Protein AF-A0A9P5J5W4-F1 (afdb_monomer_lite)

Secondary structure (DSSP, 8-state):
------S-HHHHSPPP--SS---SSEEEE-TTS-EEEEE---SS--TTTT-EEEP--SSS-TT-HHHHHHHHHHHHHHTSEEEEE-TT--TTTTTS----TT-GGGGG--

Structure (mmCIF, N/CA/C/O backbone):
data_AF-A0A9P5J5W4-F1
#
_entry.id   AF-A0A9P5J5W4-F1
#
loop_
_atom_site.group_PDB
_atom_site.id
_atom_site.type_symbol
_atom_site.label_atom_id
_atom_site.label_alt_id
_atom_site.label_comp_id
_atom_site.label_asym_id
_atom_site.label_entity_id
_atom_site.label_seq_id
_atom_site.pdbx_PDB_ins_code
_atom_site.Cartn_x
_atom_site.Cartn_y
_atom_site.Cartn_z
_atom_site.occupancy
_atom_site.B_iso_or_equiv
_atom_site.auth_seq_id
_atom_site.auth_comp_id
_atom_site.auth_asym_id
_atom_site.auth_atom_id
_atom_site.pdbx_PDB_model_num
ATOM 1 N N . MET A 1 1 ? -30.353 -2.273 8.314 1.00 37.44 1 MET A N 1
ATOM 2 C CA . MET A 1 1 ? -30.384 -1.028 7.521 1.00 37.44 1 MET A CA 1
ATOM 3 C C . MET A 1 1 ? -29.168 -1.051 6.616 1.00 37.44 1 MET A C 1
ATOM 5 O O . MET A 1 1 ? -28.060 -0.943 7.119 1.00 37.44 1 MET A O 1
ATOM 9 N N . SER A 1 2 ? -29.366 -1.335 5.330 1.00 45.28 2 SER A N 1
ATOM 10 C CA . SER A 1 2 ? -28.295 -1.297 4.332 1.00 45.28 2 SER A CA 1
ATOM 11 C C . SER A 1 2 ? -28.096 0.162 3.940 1.00 45.28 2 SER A C 1
ATOM 13 O O . SER A 1 2 ? -29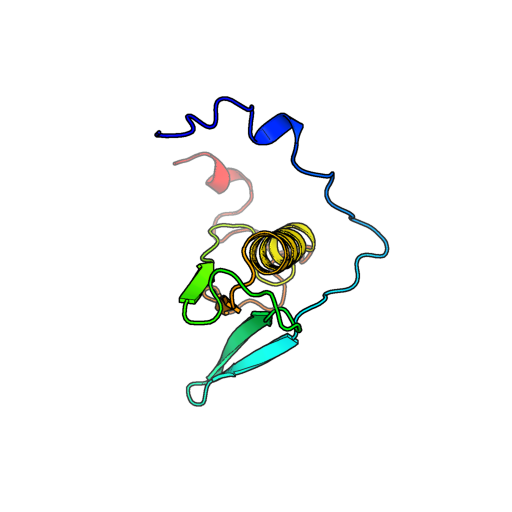.016 0.764 3.393 1.00 45.28 2 SER A O 1
ATOM 15 N N . THR A 1 3 ? -26.961 0.760 4.289 1.00 49.66 3 THR A N 1
ATOM 16 C CA . THR A 1 3 ? -26.595 2.093 3.799 1.00 49.66 3 THR A CA 1
ATOM 17 C C . THR A 1 3 ? -26.108 1.944 2.370 1.00 49.66 3 THR A C 1
ATOM 19 O O . THR A 1 3 ? -24.955 1.581 2.135 1.00 49.66 3 THR A O 1
ATOM 22 N N . ASP A 1 4 ? -27.023 2.169 1.437 1.00 52.34 4 ASP A N 1
ATOM 23 C CA . ASP A 1 4 ? -26.734 2.322 0.019 1.00 52.34 4 ASP A CA 1
ATOM 24 C C . ASP A 1 4 ? -25.797 3.530 -0.148 1.00 52.34 4 ASP A C 1
ATOM 26 O O . ASP A 1 4 ? -26.162 4.661 0.179 1.00 52.34 4 ASP A O 1
ATOM 30 N N . ARG A 1 5 ? -24.533 3.294 -0.520 1.00 56.69 5 ARG A N 1
ATOM 31 C CA . ARG A 1 5 ? -23.558 4.371 -0.743 1.00 56.69 5 ARG A CA 1
ATOM 32 C C . ARG A 1 5 ? -23.735 4.865 -2.176 1.00 56.69 5 ARG A C 1
ATOM 34 O O . ARG A 1 5 ? -23.087 4.355 -3.079 1.00 56.69 5 ARG A O 1
ATOM 41 N N . THR A 1 6 ? -24.614 5.845 -2.365 1.00 57.78 6 THR A N 1
ATOM 42 C CA . THR A 1 6 ? -24.925 6.476 -3.661 1.00 57.78 6 THR A CA 1
ATOM 43 C C . THR A 1 6 ? -24.033 7.677 -3.997 1.00 57.78 6 THR A C 1
ATOM 45 O O . THR A 1 6 ? -24.390 8.478 -4.857 1.00 57.78 6 THR A O 1
ATOM 48 N N . GLU A 1 7 ? -22.907 7.868 -3.307 1.00 63.47 7 GLU A N 1
ATOM 49 C CA . GLU A 1 7 ? -21.994 8.971 -3.624 1.00 63.47 7 GLU A CA 1
ATOM 50 C C . GLU A 1 7 ? -21.067 8.600 -4.783 1.00 63.47 7 GLU A C 1
ATOM 52 O O . GLU A 1 7 ? -20.487 7.512 -4.807 1.00 63.47 7 GLU A O 1
ATOM 57 N N . ASP A 1 8 ? -20.920 9.520 -5.738 1.00 62.69 8 ASP A N 1
ATOM 58 C CA . ASP A 1 8 ? -20.004 9.370 -6.863 1.00 62.69 8 ASP A CA 1
ATOM 59 C C . ASP A 1 8 ? -18.562 9.323 -6.337 1.00 62.69 8 ASP A C 1
ATOM 61 O O . ASP A 1 8 ? -17.994 10.330 -5.899 1.00 62.69 8 ASP A O 1
ATOM 65 N N . CYS A 1 9 ? -17.971 8.128 -6.370 1.00 58.09 9 CYS A N 1
ATOM 66 C CA . CYS A 1 9 ? -16.628 7.854 -5.866 1.00 58.09 9 CYS A CA 1
ATOM 67 C C . CYS A 1 9 ? -15.561 8.744 -6.535 1.00 58.09 9 CYS A C 1
ATOM 69 O O . CYS A 1 9 ? -14.525 9.035 -5.931 1.00 58.09 9 CYS A O 1
ATOM 71 N N . CYS A 1 10 ? -15.826 9.238 -7.750 1.00 57.00 10 CYS A N 1
ATOM 72 C CA . CYS A 1 10 ? -14.924 10.127 -8.474 1.00 57.00 10 CYS A CA 1
ATOM 73 C C . CYS A 1 10 ? -14.917 11.563 -7.925 1.00 57.00 10 CYS A C 1
ATOM 75 O O . CYS A 1 10 ? -13.911 12.252 -8.067 1.00 57.00 10 CYS A O 1
ATOM 77 N N . THR A 1 11 ? -15.990 12.015 -7.268 1.00 62.00 11 THR A N 1
ATOM 78 C CA . THR A 1 11 ? -16.106 13.403 -6.770 1.00 62.00 11 THR A CA 1
ATOM 79 C C . THR A 1 11 ? -15.488 13.625 -5.389 1.00 62.00 11 THR A C 1
ATOM 81 O O . THR A 1 11 ? -15.099 14.744 -5.064 1.00 62.00 11 THR A O 1
ATOM 84 N N . SER A 1 12 ? -15.366 12.569 -4.581 1.00 66.50 12 SER A N 1
ATOM 85 C CA . SER A 1 12 ? -14.850 12.636 -3.206 1.00 66.50 12 SER A CA 1
ATOM 86 C C . SER A 1 12 ? -13.378 12.240 -3.076 1.00 66.50 12 SER A C 1
ATOM 88 O O . SER A 1 12 ? -12.779 12.429 -2.015 1.00 66.50 12 SER A O 1
ATOM 90 N N . THR A 1 13 ? -12.769 11.704 -4.138 1.00 68.25 13 THR A N 1
ATOM 91 C CA . THR A 1 13 ? -11.367 11.281 -4.101 1.00 68.25 13 THR A CA 1
ATOM 92 C C . THR A 1 13 ? -10.451 12.510 -4.160 1.00 68.25 13 THR A C 1
ATOM 94 O O . THR A 1 13 ? -10.501 13.252 -5.142 1.00 68.25 13 THR A O 1
ATOM 97 N N . PRO A 1 14 ? -9.584 12.743 -3.153 1.00 74.31 14 PRO A N 1
ATOM 98 C CA . PRO A 1 14 ? -8.696 13.897 -3.172 1.00 74.31 14 PRO A CA 1
ATOM 99 C C . PRO A 1 14 ? -7.747 13.842 -4.379 1.00 74.31 14 PRO A C 1
ATOM 101 O O . PRO A 1 14 ? -7.372 12.743 -4.810 1.00 74.31 14 PRO A O 1
ATOM 104 N N . PRO A 1 15 ? -7.307 14.996 -4.909 1.00 80.94 15 PRO A N 1
ATOM 105 C CA . PRO A 1 15 ? -6.381 15.027 -6.034 1.00 80.94 15 PRO A CA 1
ATOM 106 C C . PRO A 1 15 ? -5.091 14.268 -5.707 1.00 80.94 15 PRO A C 1
ATOM 108 O O . PRO A 1 15 ? -4.698 14.137 -4.543 1.00 80.94 15 PRO A O 1
ATOM 111 N N . ILE A 1 16 ? -4.445 13.732 -6.739 1.00 81.62 16 ILE A N 1
ATOM 112 C CA . ILE A 1 16 ? -3.127 13.111 -6.604 1.00 81.62 16 ILE A CA 1
ATOM 113 C C . ILE A 1 16 ? -2.093 14.217 -6.411 1.00 81.62 16 ILE A C 1
ATOM 115 O O . ILE A 1 16 ? -2.024 15.158 -7.200 1.00 81.62 16 ILE A O 1
ATOM 119 N N . VAL A 1 17 ? -1.285 14.096 -5.363 1.00 83.94 17 VAL A N 1
ATOM 120 C CA . VAL A 1 17 ? -0.162 14.995 -5.100 1.00 83.94 17 VAL A CA 1
ATOM 121 C C . VAL A 1 17 ? 1.023 14.526 -5.937 1.00 83.94 17 VAL A C 1
ATOM 123 O O . VAL A 1 17 ? 1.543 13.436 -5.716 1.00 83.94 17 VAL A O 1
ATOM 126 N N . ILE A 1 18 ? 1.414 15.313 -6.937 1.00 77.12 18 ILE A N 1
ATOM 127 C CA . ILE A 1 18 ? 2.509 14.952 -7.852 1.00 77.12 18 ILE A CA 1
ATOM 128 C C . ILE A 1 18 ? 3.860 15.399 -7.279 1.00 77.12 18 ILE A C 1
ATOM 130 O O . ILE A 1 18 ? 4.827 14.646 -7.317 1.00 77.12 18 ILE A O 1
ATOM 134 N N . GLU A 1 19 ? 3.915 16.601 -6.704 1.00 79.00 19 GLU A N 1
ATOM 135 C CA . GLU A 1 19 ? 5.126 17.180 -6.119 1.00 79.00 19 GLU A CA 1
ATOM 136 C C . GLU A 1 19 ? 5.037 17.191 -4.591 1.00 79.00 19 GLU A C 1
ATOM 138 O O . GLU A 1 19 ? 4.006 17.549 -4.024 1.00 79.00 19 GLU A O 1
ATOM 143 N N . GLY A 1 20 ? 6.122 16.799 -3.917 1.00 80.56 20 GLY A N 1
ATOM 144 C CA . GLY A 1 20 ? 6.189 16.796 -2.451 1.00 80.56 20 GLY A CA 1
ATOM 145 C C . GLY A 1 20 ? 5.395 15.675 -1.770 1.00 80.56 20 GLY A C 1
ATOM 146 O O . GLY A 1 20 ? 5.165 15.744 -0.566 1.00 80.56 20 GLY A O 1
ATOM 147 N N . TYR A 1 21 ? 4.969 14.645 -2.510 1.00 83.62 21 TYR A N 1
ATOM 148 C CA . TYR A 1 21 ? 4.390 13.448 -1.901 1.00 83.62 21 TYR A CA 1
ATOM 149 C C . TYR A 1 21 ? 5.473 12.622 -1.196 1.00 83.62 21 TYR A C 1
ATOM 151 O O . TYR A 1 21 ? 6.428 12.160 -1.822 1.00 83.62 21 TYR A O 1
ATOM 159 N N . GLU A 1 22 ? 5.275 12.385 0.099 1.00 86.00 22 GLU A N 1
ATOM 160 C CA . GLU A 1 22 ? 6.065 11.446 0.887 1.00 86.00 22 GLU A CA 1
ATOM 161 C C . GLU A 1 22 ? 5.249 10.184 1.169 1.00 86.00 22 GLU A C 1
ATOM 163 O O . GLU A 1 22 ? 4.132 10.237 1.690 1.00 86.00 22 GLU A O 1
ATOM 168 N N . ARG A 1 23 ? 5.824 9.028 0.826 1.00 87.88 23 ARG A N 1
ATOM 169 C CA . ARG A 1 23 ? 5.217 7.719 1.095 1.00 87.88 23 ARG A CA 1
ATOM 170 C C . ARG A 1 23 ? 5.057 7.488 2.601 1.00 87.88 23 ARG A C 1
ATOM 172 O O . ARG A 1 23 ? 5.994 7.733 3.357 1.00 87.88 23 ARG A O 1
ATOM 179 N N . GLN A 1 24 ? 3.914 6.943 3.019 1.00 90.06 24 GLN A N 1
ATOM 180 C CA . GLN A 1 24 ? 3.651 6.646 4.437 1.00 90.06 24 GLN A CA 1
ATOM 181 C C . GLN A 1 24 ? 4.023 5.206 4.822 1.00 90.06 24 GLN A C 1
ATOM 183 O O . GLN A 1 24 ? 4.430 4.935 5.950 1.00 90.06 24 GLN A O 1
ATOM 188 N N . GLY A 1 25 ? 3.900 4.272 3.881 1.00 88.94 25 GLY A N 1
ATOM 189 C CA . GLY A 1 25 ? 4.368 2.895 4.006 1.00 88.94 25 GLY A CA 1
ATOM 190 C C . GLY A 1 25 ? 5.850 2.686 3.684 1.00 88.94 25 GLY A C 1
ATOM 191 O O . GLY A 1 25 ? 6.619 3.602 3.388 1.00 88.94 25 GLY A O 1
ATOM 192 N N . THR A 1 26 ? 6.249 1.417 3.705 1.00 91.19 26 THR A N 1
ATOM 193 C CA . THR A 1 26 ? 7.632 0.961 3.530 1.00 91.19 26 THR A CA 1
ATOM 194 C C . THR A 1 26 ? 7.735 -0.062 2.408 1.00 91.19 26 THR A C 1
ATOM 196 O O . THR A 1 26 ? 6.836 -0.875 2.216 1.00 91.19 26 THR A O 1
ATOM 199 N N . VAL A 1 27 ? 8.842 -0.041 1.665 1.00 89.62 27 VAL A N 1
ATOM 200 C CA . VAL A 1 27 ? 9.162 -1.104 0.703 1.00 89.62 27 VAL A CA 1
ATOM 201 C C . VAL A 1 27 ? 9.925 -2.200 1.435 1.00 89.62 27 VAL A C 1
ATOM 203 O O . VAL A 1 27 ? 10.873 -1.919 2.168 1.00 89.62 27 VAL A O 1
ATOM 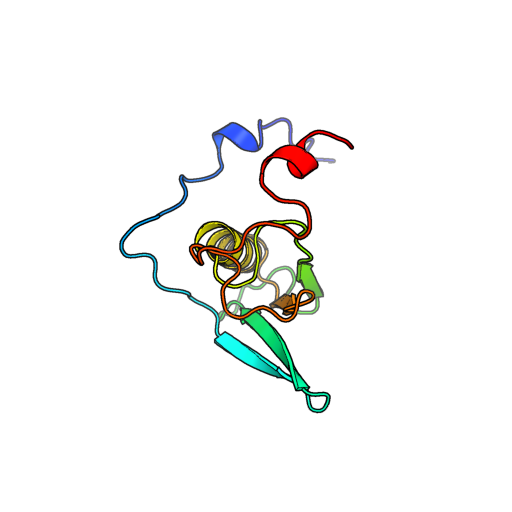206 N N . LYS A 1 28 ? 9.495 -3.442 1.245 1.00 90.94 28 LYS A N 1
ATOM 207 C CA . LYS A 1 28 ? 10.052 -4.650 1.848 1.00 90.94 28 LYS A CA 1
ATOM 208 C C . LYS A 1 28 ? 10.314 -5.690 0.770 1.00 90.94 28 LYS A C 1
ATOM 210 O O . LYS A 1 28 ? 9.841 -5.573 -0.356 1.00 90.94 28 LYS A O 1
ATOM 215 N N . GLU A 1 29 ? 11.050 -6.726 1.138 1.00 89.75 29 GLU A N 1
ATOM 216 C CA . GLU A 1 29 ? 11.365 -7.852 0.268 1.00 89.75 29 GLU A CA 1
ATOM 217 C C . GLU A 1 29 ? 11.013 -9.158 0.982 1.00 89.75 29 GLU A C 1
ATOM 219 O O . GLU A 1 29 ? 11.190 -9.293 2.195 1.00 89.75 29 GLU A O 1
ATOM 224 N N . THR A 1 30 ? 10.427 -10.102 0.249 1.00 87.62 30 THR A N 1
ATOM 225 C CA . THR A 1 30 ? 10.153 -11.452 0.761 1.00 87.62 30 THR A CA 1
ATOM 226 C C . THR A 1 30 ? 11.418 -12.310 0.727 1.00 87.62 30 THR A C 1
ATOM 228 O O . THR A 1 30 ? 12.354 -12.025 -0.013 1.00 87.62 30 THR A O 1
ATOM 231 N N . ALA A 1 31 ? 11.423 -13.438 1.445 1.00 83.88 31 ALA A N 1
ATOM 232 C CA . ALA A 1 31 ? 12.521 -14.410 1.374 1.00 83.88 31 ALA A CA 1
ATOM 233 C C . ALA A 1 31 ? 12.738 -15.002 -0.038 1.00 83.88 31 ALA A C 1
ATOM 235 O O . ALA A 1 31 ? 13.797 -15.558 -0.310 1.00 83.88 31 ALA A O 1
ATOM 236 N N . ALA A 1 32 ? 11.745 -14.885 -0.927 1.00 84.81 32 ALA A N 1
ATOM 237 C CA . ALA A 1 32 ? 11.812 -15.321 -2.320 1.00 84.81 32 ALA A CA 1
ATOM 238 C C . ALA A 1 32 ? 12.270 -14.206 -3.288 1.00 84.81 32 ALA A C 1
ATOM 240 O O . ALA A 1 32 ? 12.180 -14.386 -4.498 1.00 84.81 32 ALA A O 1
ATOM 241 N N . GLY A 1 33 ? 12.713 -13.049 -2.780 1.00 84.31 33 GLY A N 1
ATOM 242 C CA . GLY A 1 33 ? 13.209 -11.928 -3.592 1.00 84.31 33 GLY A CA 1
ATOM 243 C C . GLY A 1 33 ? 12.124 -11.017 -4.178 1.00 84.31 33 GLY A C 1
ATOM 244 O O . GLY A 1 33 ? 12.426 -10.062 -4.888 1.00 84.31 33 GLY A O 1
ATOM 245 N N . LEU A 1 34 ? 10.843 -11.274 -3.893 1.00 85.25 34 LEU A N 1
ATOM 246 C CA . LEU A 1 34 ? 9.755 -10.402 -4.340 1.00 85.25 34 LEU A CA 1
ATOM 247 C C . LEU A 1 34 ? 9.701 -9.135 -3.474 1.00 85.25 34 LEU A C 1
ATOM 249 O O . LEU A 1 34 ? 9.401 -9.226 -2.279 1.00 85.25 34 LEU A O 1
ATOM 253 N N . LYS A 1 35 ? 9.937 -7.968 -4.085 1.00 87.62 35 LYS A N 1
ATOM 254 C CA . LYS A 1 35 ? 9.719 -6.652 -3.465 1.00 87.62 35 LYS A CA 1
ATOM 255 C C . LYS A 1 35 ? 8.221 -6.331 -3.374 1.00 87.62 35 LYS A C 1
ATOM 257 O O . LYS A 1 35 ? 7.432 -6.703 -4.243 1.00 87.62 35 LYS A O 1
ATOM 262 N N . TYR A 1 36 ? 7.820 -5.635 -2.319 1.00 89.44 36 TYR A N 1
ATOM 263 C CA . TYR A 1 36 ? 6.450 -5.176 -2.116 1.00 89.44 36 TYR A CA 1
ATOM 264 C C . TYR A 1 36 ? 6.417 -3.901 -1.282 1.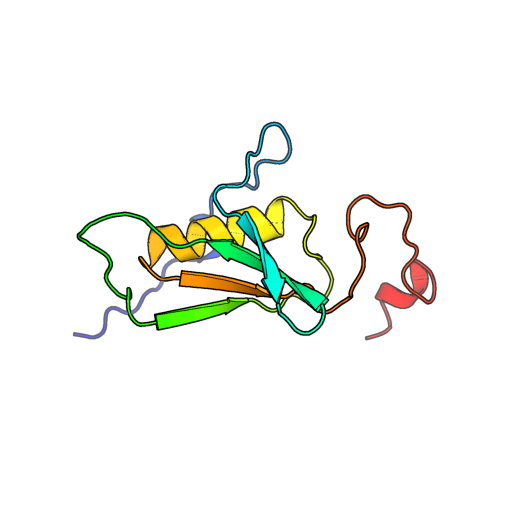00 89.44 36 TYR A C 1
ATOM 266 O O . TYR A 1 36 ? 7.269 -3.668 -0.428 1.00 89.44 36 TYR A O 1
ATOM 274 N N . TYR A 1 37 ? 5.399 -3.084 -1.504 1.00 91.12 37 TYR A N 1
ATOM 275 C CA . TYR A 1 37 ? 5.066 -1.975 -0.628 1.00 91.12 37 TYR A CA 1
ATOM 276 C C . TYR A 1 37 ? 4.102 -2.448 0.454 1.00 91.12 37 TYR A C 1
ATOM 278 O O . TYR A 1 37 ? 3.157 -3.186 0.177 1.00 91.12 37 TYR A O 1
ATOM 286 N N . GLU A 1 38 ? 4.336 -2.022 1.686 1.00 93.38 38 GLU A N 1
ATOM 287 C CA . GLU A 1 38 ? 3.506 -2.334 2.837 1.00 93.38 38 GLU A CA 1
ATOM 288 C C . GLU A 1 38 ? 3.196 -1.066 3.620 1.00 93.38 38 GLU A C 1
ATOM 290 O O . GLU A 1 38 ? 4.103 -0.350 4.050 1.00 93.38 38 GLU A O 1
ATOM 295 N N . ILE A 1 39 ? 1.913 -0.853 3.888 1.00 93.44 39 ILE A N 1
ATOM 296 C CA . ILE A 1 39 ? 1.457 0.102 4.887 1.00 93.44 39 ILE A CA 1
ATOM 297 C C . ILE A 1 39 ? 0.494 -0.587 5.848 1.00 93.44 39 ILE A C 1
ATOM 299 O O . ILE A 1 39 ? -0.353 -1.392 5.459 1.00 93.44 39 ILE A O 1
ATOM 303 N N . ALA A 1 40 ? 0.644 -0.278 7.129 1.00 88.81 40 ALA A N 1
ATOM 304 C CA . ALA A 1 40 ? -0.293 -0.664 8.162 1.00 88.81 40 ALA A CA 1
ATOM 305 C C . ALA A 1 40 ? -0.598 0.577 9.011 1.00 88.81 40 ALA A C 1
ATOM 307 O O . ALA A 1 40 ? 0.335 1.277 9.411 1.00 88.81 40 ALA A O 1
ATOM 308 N N . PRO A 1 41 ? -1.875 0.872 9.275 1.00 82.69 41 PRO A N 1
ATOM 309 C CA . PRO A 1 41 ? -2.251 2.006 10.097 1.00 82.69 41 PRO A CA 1
ATOM 310 C C . PRO A 1 41 ? -1.875 1.725 11.556 1.00 82.69 41 PRO A C 1
ATOM 312 O O . PRO A 1 41 ? -2.025 0.605 12.047 1.00 82.69 41 PRO A O 1
ATOM 315 N N . THR A 1 42 ? -1.371 2.741 12.251 1.00 72.44 42 THR A N 1
ATOM 316 C CA . THR A 1 42 ? -1.001 2.670 13.668 1.00 72.44 42 THR A CA 1
ATOM 317 C C . THR A 1 42 ? -2.075 3.361 14.509 1.00 72.44 42 THR A C 1
ATOM 319 O O . THR A 1 42 ? -2.446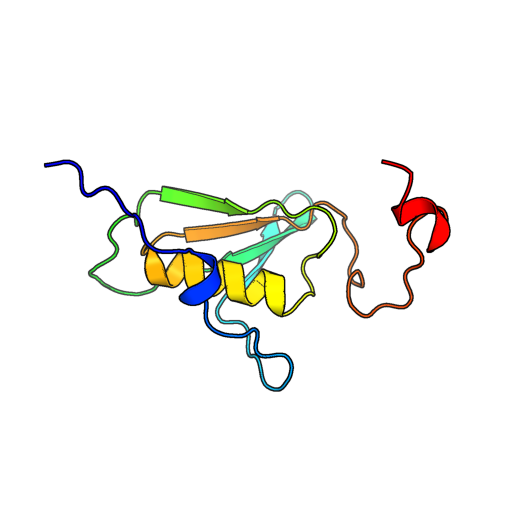 4.503 14.248 1.00 72.44 42 THR A O 1
ATOM 322 N N . GLY A 1 43 ? -2.627 2.660 15.501 1.00 69.19 43 GLY A N 1
ATOM 323 C CA . GLY A 1 43 ? -3.647 3.204 16.403 1.00 69.19 43 GLY A CA 1
ATOM 324 C C . GLY A 1 43 ? -4.585 2.140 16.973 1.00 69.19 43 GLY A C 1
ATOM 325 O O . GLY A 1 43 ? -4.584 0.995 16.528 1.00 69.19 43 GLY A O 1
ATOM 326 N N . ASP A 1 44 ? -5.400 2.531 17.955 1.00 63.53 44 ASP A N 1
ATOM 327 C CA . ASP A 1 44 ? -6.271 1.605 18.698 1.00 63.53 44 ASP A CA 1
ATOM 328 C C . ASP A 1 44 ? -7.624 1.339 18.005 1.00 63.53 44 ASP A C 1
ATOM 330 O O . ASP A 1 44 ? -8.268 0.319 18.250 1.00 63.53 44 ASP A O 1
ATOM 334 N N . ALA A 1 45 ? -8.057 2.227 17.103 1.00 63.00 45 ALA A N 1
ATOM 335 C CA . ALA A 1 45 ? -9.369 2.182 16.446 1.00 63.00 45 ALA A CA 1
ATOM 336 C C . ALA A 1 45 ? -9.301 1.653 15.000 1.00 63.00 45 ALA A C 1
ATOM 338 O O . ALA A 1 45 ? -9.763 2.291 14.054 1.00 63.00 45 ALA A O 1
ATOM 339 N N . LEU A 1 46 ? -8.715 0.471 14.818 1.00 79.12 46 LEU A N 1
ATOM 340 C CA . LEU A 1 46 ? -8.573 -0.174 13.511 1.00 79.12 46 LEU A CA 1
ATOM 341 C C . LEU A 1 46 ? -9.750 -1.116 13.233 1.00 79.12 46 LEU A C 1
ATOM 343 O O . LEU A 1 46 ? -9.795 -2.242 13.732 1.00 79.12 46 LEU A O 1
ATOM 347 N N . LYS A 1 47 ? -10.709 -0.653 12.422 1.00 79.31 47 LYS A N 1
ATOM 348 C CA . LYS A 1 47 ? -11.949 -1.388 12.114 1.00 79.31 47 LYS A CA 1
ATOM 349 C C . LYS A 1 47 ? -11.698 -2.773 11.505 1.00 79.31 47 LYS A C 1
ATOM 351 O O . LYS A 1 47 ? -12.462 -3.696 11.773 1.00 79.31 47 LYS A O 1
ATOM 356 N N . TYR A 1 48 ? -10.642 -2.915 10.706 1.00 84.12 48 TYR A N 1
ATOM 357 C CA . TYR A 1 48 ? -10.321 -4.137 9.969 1.00 84.12 48 TYR A CA 1
ATOM 358 C C . TYR A 1 48 ? -8.861 -4.574 10.180 1.00 84.12 48 TYR A C 1
ATOM 360 O O . TYR A 1 48 ? -8.212 -5.042 9.248 1.00 84.12 48 TYR A O 1
ATOM 368 N N . LYS A 1 49 ? -8.338 -4.442 11.408 1.00 82.62 49 LYS A N 1
ATOM 369 C CA . LYS A 1 49 ? -6.936 -4.768 11.753 1.00 82.62 49 LYS A CA 1
ATOM 370 C C . LYS A 1 49 ? -6.483 -6.187 11.398 1.00 82.62 49 LYS A C 1
ATOM 372 O O . LYS A 1 49 ? -5.305 -6.392 11.131 1.00 82.62 49 LYS A O 1
ATOM 377 N N . ASP A 1 50 ? -7.409 -7.143 11.400 1.00 87.56 50 ASP A N 1
ATOM 378 C CA . ASP A 1 50 ? -7.122 -8.559 11.141 1.00 87.56 50 ASP A CA 1
ATOM 379 C C . ASP A 1 50 ? -7.200 -8.907 9.643 1.00 87.56 50 ASP A C 1
ATOM 381 O O . ASP A 1 50 ? -6.942 -10.044 9.249 1.00 87.56 50 ASP A O 1
ATOM 385 N N . LEU A 1 51 ? -7.558 -7.936 8.794 1.00 88.88 51 LEU A N 1
ATOM 386 C CA . LEU A 1 51 ? -7.613 -8.090 7.347 1.00 88.88 51 LEU A CA 1
ATOM 387 C C . LEU A 1 51 ? -6.430 -7.386 6.684 1.00 88.88 51 LEU A C 1
ATOM 389 O O . LEU A 1 51 ? -5.961 -6.331 7.118 1.00 88.88 51 LEU A O 1
ATOM 393 N N . ALA A 1 52 ? -5.991 -7.971 5.575 1.00 90.50 52 ALA A N 1
ATOM 394 C CA . ALA A 1 52 ? -5.052 -7.353 4.661 1.00 90.50 52 ALA A CA 1
ATOM 395 C C . ALA A 1 52 ? -5.691 -7.229 3.278 1.00 90.50 52 ALA A C 1
ATOM 397 O O . ALA A 1 52 ? -6.354 -8.153 2.806 1.00 90.50 52 ALA A O 1
ATOM 398 N N . ILE A 1 53 ? -5.463 -6.094 2.628 1.00 93.19 53 ILE A N 1
ATOM 399 C CA . ILE A 1 53 ? -5.816 -5.872 1.230 1.00 93.19 53 ILE A CA 1
ATOM 400 C C . ILE A 1 53 ? -4.551 -6.027 0.398 1.00 93.19 53 ILE A C 1
ATOM 402 O O . ILE A 1 53 ? -3.540 -5.375 0.664 1.00 93.19 53 ILE A O 1
ATOM 406 N N . ILE A 1 54 ? -4.623 -6.885 -0.617 1.00 92.38 54 ILE A N 1
ATOM 407 C CA . ILE A 1 54 ? -3.583 -7.003 -1.634 1.00 92.38 54 ILE A CA 1
ATOM 408 C C . ILE A 1 54 ? -4.007 -6.145 -2.816 1.00 92.38 54 ILE A C 1
ATOM 410 O O . ILE A 1 54 ? -5.070 -6.381 -3.390 1.00 92.38 54 ILE A O 1
ATOM 414 N N . VAL A 1 55 ? -3.191 -5.157 -3.169 1.00 89.25 55 VAL A N 1
ATOM 415 C CA . VAL A 1 55 ? -3.469 -4.285 -4.310 1.00 89.25 55 VAL A CA 1
ATOM 416 C C . VAL A 1 55 ? -2.603 -4.699 -5.483 1.00 89.25 55 VAL A C 1
ATOM 418 O O . VAL A 1 55 ? -1.377 -4.699 -5.392 1.00 89.25 55 VAL A O 1
ATOM 421 N N . ILE A 1 56 ? -3.263 -5.069 -6.574 1.00 85.25 56 ILE A N 1
ATOM 422 C CA . ILE A 1 56 ? -2.638 -5.458 -7.833 1.00 85.25 56 ILE A CA 1
ATOM 423 C C . ILE A 1 56 ? -2.977 -4.367 -8.841 1.00 85.25 56 ILE A C 1
ATOM 425 O O . ILE A 1 56 ? -4.146 -4.023 -9.010 1.00 85.25 56 ILE A O 1
ATOM 429 N N . TYR A 1 57 ? -1.952 -3.829 -9.487 1.00 77.38 57 TYR A N 1
ATOM 430 C CA . TYR A 1 57 ? -2.087 -2.809 -10.517 1.00 77.38 57 TYR A CA 1
ATOM 431 C C . TYR A 1 57 ? -1.615 -3.371 -11.851 1.00 77.38 57 TYR A C 1
ATOM 433 O O . TYR A 1 57 ? -0.755 -4.247 -11.871 1.00 77.38 57 TYR A O 1
ATOM 441 N N . ASP A 1 58 ? -2.201 -2.867 -12.933 1.00 65.62 58 ASP A N 1
ATOM 442 C CA . ASP A 1 58 ? -1.916 -3.290 -14.305 1.00 65.62 58 ASP A CA 1
ATOM 443 C C . ASP A 1 58 ? -0.735 -2.496 -14.895 1.00 65.62 58 ASP A C 1
ATOM 445 O O . ASP A 1 58 ? 0.370 -3.013 -15.014 1.00 65.62 58 ASP A O 1
ATOM 449 N N . ILE A 1 59 ? -0.924 -1.196 -15.156 1.00 63.94 59 ILE A N 1
ATOM 450 C CA . ILE A 1 59 ? 0.072 -0.380 -15.880 1.00 63.94 59 ILE A CA 1
ATOM 451 C C . ILE A 1 59 ? 0.859 0.599 -14.998 1.00 63.94 59 ILE A C 1
ATOM 453 O O . ILE A 1 59 ? 1.989 0.965 -15.317 1.00 63.94 59 ILE A O 1
ATOM 457 N N . TYR A 1 60 ? 0.281 1.040 -13.878 1.00 62.91 60 TYR A N 1
ATOM 458 C CA . TYR A 1 60 ? 0.939 1.971 -12.964 1.00 62.91 60 TYR A CA 1
ATOM 459 C C . TYR A 1 60 ? 1.687 1.175 -11.902 1.00 62.91 60 TYR A C 1
ATOM 461 O O . TYR A 1 60 ? 1.103 0.706 -10.925 1.00 62.91 60 TYR A O 1
ATOM 469 N N . GLY A 1 61 ? 2.986 0.998 -12.135 1.00 64.38 61 GLY A N 1
ATOM 470 C CA . GLY A 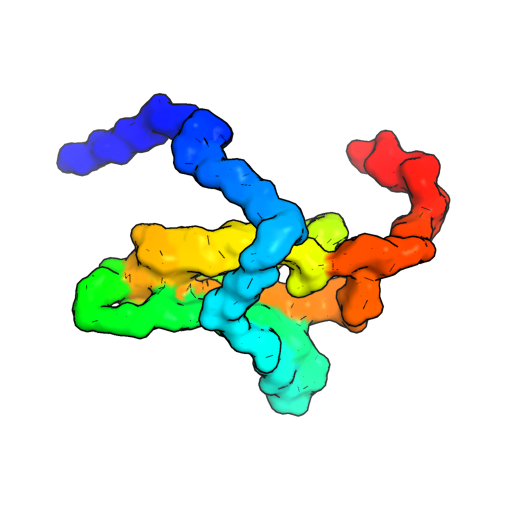1 61 ? 3.861 0.230 -11.259 1.00 64.38 61 GLY A CA 1
ATOM 471 C C . GLY A 1 61 ? 4.088 0.863 -9.883 1.00 64.38 61 GLY A C 1
ATOM 472 O O . GLY A 1 61 ? 3.532 1.900 -9.515 1.00 64.38 61 GLY A O 1
ATOM 473 N N . SER A 1 62 ? 4.977 0.228 -9.128 1.00 65.38 62 SER A N 1
ATOM 474 C CA . SER A 1 62 ? 5.301 0.535 -7.732 1.00 65.38 62 SER A CA 1
ATOM 475 C C . SER A 1 62 ? 5.900 1.915 -7.460 1.00 65.38 62 SER A C 1
ATOM 477 O O . SER A 1 62 ? 5.972 2.327 -6.304 1.00 65.38 62 SER A O 1
ATOM 479 N N . GLU A 1 63 ? 6.346 2.613 -8.500 1.00 70.44 63 GLU A N 1
ATOM 480 C CA . GLU A 1 63 ? 6.989 3.928 -8.406 1.00 70.44 63 GLU A CA 1
ATOM 481 C C . GLU A 1 63 ? 6.030 5.085 -8.671 1.00 70.44 63 GLU A C 1
ATOM 483 O O . GLU A 1 63 ? 6.366 6.235 -8.403 1.00 70.44 63 GLU A O 1
ATOM 488 N N . SER A 1 64 ? 4.819 4.796 -9.156 1.00 77.81 64 SER A N 1
ATOM 489 C CA . SER A 1 64 ? 3.821 5.829 -9.397 1.00 77.81 64 SER A CA 1
ATOM 490 C C . SER A 1 64 ? 3.363 6.442 -8.063 1.00 77.81 64 SER A C 1
ATOM 492 O O . SER A 1 64 ? 2.779 5.733 -7.229 1.00 77.81 64 SER A O 1
ATOM 494 N N . PRO A 1 65 ? 3.545 7.765 -7.852 1.00 81.50 65 PRO A N 1
ATOM 495 C CA . PRO A 1 65 ? 3.046 8.447 -6.658 1.00 81.50 65 PRO A CA 1
ATOM 496 C C . PRO A 1 65 ? 1.536 8.281 -6.485 1.00 81.50 65 PRO A C 1
ATOM 498 O O . PRO A 1 65 ? 1.043 8.249 -5.360 1.00 81.50 65 PRO A O 1
ATOM 501 N N . GLN A 1 66 ? 0.799 8.143 -7.591 1.00 82.94 66 GLN A N 1
ATOM 502 C CA . GLN A 1 66 ? -0.641 7.902 -7.585 1.00 82.94 66 GLN A CA 1
ATOM 503 C C . GLN A 1 66 ? -0.987 6.561 -6.938 1.00 82.94 66 GLN A C 1
ATOM 505 O O . GLN A 1 66 ? -1.849 6.501 -6.061 1.00 82.94 66 GLN A O 1
ATOM 510 N N . THR A 1 67 ? -0.298 5.501 -7.353 1.00 85.69 67 THR A N 1
ATOM 511 C CA . THR A 1 67 ? -0.503 4.136 -6.867 1.00 85.69 67 THR A CA 1
ATOM 512 C C . THR A 1 67 ? -0.207 4.038 -5.368 1.00 85.69 67 THR A C 1
ATOM 514 O O . THR A 1 67 ? -0.997 3.489 -4.598 1.00 85.69 67 THR A O 1
ATOM 517 N N . LEU A 1 68 ? 0.899 4.640 -4.921 1.00 88.38 68 LEU A N 1
ATOM 518 C CA . LEU A 1 68 ? 1.276 4.661 -3.505 1.00 88.38 68 LEU A CA 1
ATOM 519 C C . LEU A 1 68 ? 0.281 5.467 -2.654 1.00 88.38 68 LEU A C 1
ATOM 521 O O . LEU A 1 68 ? -0.157 4.990 -1.608 1.00 88.38 68 LEU A O 1
ATOM 525 N N . GLN A 1 69 ? -0.176 6.627 -3.141 1.00 90.19 69 GLN A N 1
ATOM 526 C CA . GLN A 1 69 ? -1.207 7.423 -2.463 1.00 90.19 69 GLN A CA 1
ATOM 527 C C . GLN A 1 69 ? -2.530 6.674 -2.309 1.00 90.19 69 GLN A C 1
ATOM 529 O O . GLN A 1 69 ? -3.219 6.838 -1.301 1.00 90.19 69 GLN A O 1
ATOM 534 N N . GLN A 1 70 ? -2.910 5.858 -3.293 1.00 88.44 70 GLN A N 1
ATOM 535 C CA . GLN A 1 70 ? -4.106 5.027 -3.187 1.00 88.44 70 GLN A CA 1
ATOM 536 C C . GLN A 1 70 ? -3.946 3.955 -2.104 1.00 88.44 70 GLN A C 1
ATOM 538 O O . GLN A 1 70 ? -4.842 3.809 -1.272 1.00 88.44 70 GLN A O 1
ATOM 543 N N . CYS A 1 71 ? -2.797 3.275 -2.045 1.00 90.38 71 CYS A N 1
ATOM 544 C CA . CYS A 1 71 ? -2.494 2.321 -0.973 1.00 90.38 71 CYS A CA 1
ATOM 545 C C . CYS A 1 71 ? -2.568 2.979 0.417 1.00 90.38 71 CYS A C 1
ATOM 547 O O . CYS A 1 71 ? -3.199 2.428 1.324 1.00 90.38 71 CYS A O 1
ATOM 549 N N . ASP A 1 72 ? -2.002 4.181 0.560 1.00 91.19 72 ASP A N 1
ATOM 550 C CA . ASP A 1 72 ? -2.022 4.942 1.813 1.00 91.19 72 ASP A CA 1
ATOM 551 C C . ASP A 1 72 ? -3.448 5.291 2.252 1.00 91.19 72 ASP A C 1
ATOM 553 O O . ASP A 1 72 ? -3.837 5.059 3.400 1.00 91.19 72 ASP A O 1
ATOM 557 N N . ARG A 1 73 ? -4.268 5.791 1.321 1.00 89.38 73 ARG A N 1
ATOM 558 C CA . ARG A 1 73 ? -5.664 6.172 1.585 1.00 89.38 73 ARG A CA 1
ATOM 559 C C . ARG A 1 73 ? -6.538 4.978 1.944 1.00 89.38 73 ARG A C 1
ATOM 561 O O . ARG A 1 73 ? -7.365 5.090 2.844 1.00 89.38 73 ARG A O 1
ATOM 568 N N . VAL A 1 74 ? -6.362 3.844 1.265 1.00 89.12 74 VAL A N 1
ATOM 569 C CA . VAL A 1 74 ? -7.110 2.612 1.564 1.00 89.12 74 VAL A CA 1
ATOM 570 C C . VAL A 1 74 ? -6.782 2.130 2.975 1.00 89.12 74 VAL A C 1
ATOM 572 O O . VAL A 1 74 ? -7.693 1.861 3.758 1.00 89.12 74 VAL A O 1
ATOM 575 N N . SER A 1 75 ? -5.493 2.091 3.319 1.00 90.81 75 SER A N 1
ATOM 576 C CA . SER A 1 75 ? -5.018 1.712 4.651 1.00 90.81 75 SER A CA 1
ATOM 577 C C . SER A 1 75 ? -5.588 2.624 5.740 1.00 90.81 75 SER A C 1
ATOM 579 O O . SER A 1 75 ? -6.198 2.143 6.698 1.00 90.81 75 SER A O 1
ATOM 581 N N . ALA A 1 76 ? -5.472 3.943 5.560 1.00 89.06 76 ALA A N 1
ATOM 582 C CA . ALA A 1 76 ? -5.957 4.931 6.519 1.00 89.06 76 ALA A CA 1
ATOM 583 C C . ALA A 1 76 ? -7.490 4.934 6.653 1.00 89.06 76 ALA A C 1
ATOM 585 O O . ALA A 1 76 ? -8.013 5.002 7.763 1.00 89.06 76 ALA A O 1
ATOM 586 N N . GLY A 1 77 ? -8.222 4.835 5.540 1.00 86.88 77 GLY A N 1
ATOM 587 C CA . GLY A 1 77 ? -9.685 4.903 5.531 1.00 86.88 77 GLY A CA 1
ATOM 588 C C . GLY A 1 77 ? -10.372 3.654 6.085 1.00 86.88 77 GLY A C 1
ATOM 589 O O . GLY A 1 77 ? -11.449 3.751 6.672 1.00 86.88 77 GLY A O 1
ATOM 590 N N . LEU A 1 78 ? -9.766 2.475 5.912 1.00 87.94 78 LEU A N 1
ATOM 591 C CA . LEU A 1 78 ? -10.325 1.207 6.391 1.00 87.94 78 LEU A CA 1
ATOM 592 C C . LEU A 1 78 ? -9.730 0.747 7.724 1.00 87.94 78 LEU A C 1
ATOM 594 O O . LEU A 1 78 ? -10.339 -0.077 8.409 1.00 87.94 78 LEU A O 1
ATOM 598 N N . GLY A 1 79 ? -8.565 1.263 8.113 1.00 89.44 79 GLY A N 1
ATOM 599 C CA . GLY A 1 79 ? -7.864 0.781 9.295 1.00 89.44 79 GLY A CA 1
ATOM 600 C C . GLY A 1 79 ? -7.395 -0.667 9.121 1.00 89.44 79 GLY A C 1
ATOM 601 O O . GLY A 1 79 ? -7.585 -1.477 10.028 1.00 89.44 79 GLY A O 1
ATOM 602 N N . CYS A 1 80 ? -6.854 -1.011 7.948 1.00 90.00 80 CYS A N 1
ATOM 603 C CA . CYS A 1 80 ? -6.345 -2.348 7.628 1.00 90.00 80 CYS A CA 1
ATOM 604 C C . CYS A 1 80 ? -4.962 -2.297 6.986 1.00 90.00 80 CYS A C 1
ATOM 606 O O . CYS A 1 80 ? -4.568 -1.291 6.400 1.00 90.00 80 CYS A O 1
ATOM 608 N N . LYS A 1 81 ? -4.251 -3.424 7.030 1.00 92.81 81 LYS A N 1
ATOM 609 C CA . LYS A 1 81 ? -2.979 -3.574 6.324 1.00 92.81 81 LYS A CA 1
ATOM 610 C C . LYS A 1 81 ? -3.209 -3.554 4.811 1.00 92.81 81 LYS A C 1
ATOM 612 O O . LYS A 1 81 ? -4.118 -4.213 4.312 1.00 92.81 81 LYS A O 1
ATOM 617 N N . VAL A 1 82 ? -2.350 -2.857 4.078 1.00 94.12 82 VAL A N 1
ATOM 618 C CA . VAL A 1 82 ? -2.319 -2.872 2.614 1.00 94.12 82 VAL A CA 1
ATOM 619 C C . VAL A 1 82 ? -0.947 -3.339 2.150 1.00 94.12 82 VAL A C 1
ATOM 621 O O . VAL A 1 82 ? 0.085 -2.867 2.630 1.00 94.12 82 VAL A O 1
ATOM 624 N N . VAL A 1 83 ? -0.943 -4.291 1.221 1.00 93.50 83 VAL A N 1
ATOM 625 C CA . VAL A 1 83 ? 0.258 -4.849 0.603 1.00 93.50 83 VAL A CA 1
ATOM 626 C C . VAL A 1 83 ? 0.129 -4.728 -0.907 1.00 93.50 83 VAL A C 1
ATOM 628 O O . VAL A 1 83 ? -0.856 -5.176 -1.484 1.00 93.50 83 VAL A O 1
ATOM 631 N N . MET A 1 84 ? 1.132 -4.154 -1.558 1.00 90.75 84 MET A N 1
ATOM 632 C CA . MET A 1 84 ? 1.195 -4.048 -3.012 1.00 90.75 84 MET A CA 1
ATOM 633 C C . MET A 1 84 ? 2.475 -4.726 -3.508 1.00 90.75 84 MET A C 1
ATOM 635 O O . MET A 1 84 ? 3.562 -4.157 -3.364 1.00 90.75 84 MET A O 1
ATOM 639 N N . PRO A 1 85 ? 2.388 -5.946 -4.057 1.00 88.56 85 PRO A N 1
ATOM 640 C CA . PRO A 1 85 ? 3.549 -6.649 -4.573 1.00 88.56 85 PRO A CA 1
ATOM 641 C C . PRO A 1 85 ? 4.020 -6.053 -5.904 1.00 88.56 85 PRO A C 1
ATOM 643 O O . PRO A 1 85 ? 3.221 -5.591 -6.718 1.00 88.56 85 PRO A O 1
ATOM 646 N N . PHE A 1 86 ? 5.331 -6.074 -6.144 1.00 84.50 86 PHE A N 1
ATOM 647 C CA . PHE A 1 86 ? 5.926 -5.502 -7.355 1.00 84.50 86 PHE A CA 1
ATOM 648 C C . PHE A 1 86 ? 5.930 -6.562 -8.459 1.00 84.50 86 PHE A C 1
ATOM 650 O O . PHE A 1 86 ? 6.955 -7.165 -8.765 1.00 84.50 86 PHE A O 1
ATOM 657 N N . TRP A 1 87 ? 4.748 -6.829 -9.021 1.00 72.88 87 TRP A N 1
ATOM 658 C CA . TRP A 1 87 ? 4.522 -7.965 -9.924 1.00 72.88 87 TRP A CA 1
ATOM 659 C C . TRP A 1 87 ? 5.328 -7.897 -11.221 1.00 72.88 87 TRP A C 1
ATOM 661 O O . TRP A 1 87 ? 5.822 -8.914 -11.697 1.00 72.88 87 TRP A O 1
ATOM 671 N N . PHE A 1 88 ? 5.510 -6.694 -11.764 1.00 68.50 88 PHE A N 1
ATOM 672 C CA . PHE A 1 88 ? 6.219 -6.500 -13.027 1.00 68.50 88 PHE A CA 1
ATOM 673 C C . PHE A 1 88 ? 7.736 -6.353 -12.873 1.00 68.50 88 PHE A C 1
ATOM 675 O O . PHE A 1 88 ? 8.420 -6.147 -13.868 1.00 68.50 88 PHE A O 1
ATOM 682 N N . GLY A 1 89 ? 8.281 -6.467 -11.655 1.00 56.66 89 GLY A N 1
ATOM 683 C CA . GLY A 1 89 ? 9.728 -6.536 -11.407 1.00 56.66 89 GLY A CA 1
ATOM 684 C C . GLY A 1 89 ? 10.549 -5.299 -11.799 1.00 56.66 89 GLY A C 1
ATOM 685 O O . GLY A 1 89 ? 11.749 -5.268 -11.541 1.00 56.66 89 GLY A O 1
ATOM 686 N N . VAL A 1 90 ? 9.934 -4.280 -12.396 1.00 53.81 90 VAL A N 1
ATOM 687 C CA . VAL A 1 90 ? 10.626 -3.091 -12.887 1.00 53.81 90 VAL A CA 1
ATOM 688 C C . VAL A 1 90 ? 10.632 -1.994 -11.830 1.00 53.81 90 VAL A C 1
ATOM 690 O O . VAL A 1 90 ? 9.664 -1.256 -11.647 1.00 53.81 90 VAL A O 1
ATOM 693 N N . GLU A 1 91 ? 11.775 -1.885 -11.159 1.00 51.97 91 GLU A N 1
ATOM 694 C CA . GLU A 1 91 ? 12.354 -0.579 -10.832 1.00 51.97 91 GLU A CA 1
ATOM 695 C C . GLU A 1 91 ? 12.352 0.233 -12.148 1.00 51.97 91 GLU A C 1
ATOM 697 O O . GLU A 1 91 ? 12.982 -0.185 -13.121 1.00 51.97 91 GLU A O 1
ATOM 702 N N . GLY A 1 92 ? 11.553 1.298 -12.237 1.00 50.31 92 GLY A N 1
ATOM 703 C CA . GLY A 1 92 ? 11.514 2.201 -13.391 1.00 50.31 92 GLY A CA 1
ATOM 704 C C . GLY A 1 92 ? 10.160 2.458 -14.063 1.00 50.31 92 GLY A C 1
ATOM 705 O O . GLY A 1 92 ? 10.069 3.414 -14.828 1.00 50.31 92 GLY A O 1
ATOM 706 N N . ALA A 1 93 ? 9.082 1.699 -13.808 1.00 52.78 93 ALA A N 1
ATOM 707 C CA . ALA A 1 93 ? 7.836 1.819 -14.597 1.00 52.78 93 ALA A CA 1
ATOM 708 C C . ALA A 1 93 ? 7.201 3.232 -14.635 1.00 52.78 93 ALA A C 1
ATOM 710 O O . ALA A 1 93 ? 6.374 3.497 -15.507 1.00 52.78 93 ALA A O 1
ATOM 711 N N . TYR A 1 94 ? 7.579 4.151 -13.736 1.00 51.19 94 TYR A N 1
ATOM 712 C CA . TYR A 1 94 ? 7.227 5.563 -13.871 1.00 51.19 94 TYR A CA 1
ATOM 713 C C . TYR A 1 94 ? 8.225 6.495 -13.149 1.00 51.19 94 TYR A C 1
ATOM 715 O O . TYR A 1 94 ? 8.476 6.273 -11.968 1.00 51.19 94 TYR A O 1
ATOM 723 N N . PRO A 1 95 ? 8.728 7.582 -13.775 1.00 49.16 95 PRO A N 1
ATOM 724 C CA . PRO A 1 95 ? 8.605 7.984 -15.171 1.00 49.16 95 PRO A CA 1
ATOM 725 C C . PRO A 1 95 ? 9.871 7.560 -15.932 1.00 49.16 95 PRO A C 1
ATOM 727 O O . PRO A 1 95 ? 10.587 8.398 -16.476 1.00 49.16 95 PRO A O 1
ATOM 730 N N . GLY A 1 96 ? 10.228 6.276 -15.905 1.00 50.09 96 GLY A N 1
ATOM 731 C CA . GLY A 1 96 ? 11.312 5.796 -16.753 1.00 50.09 96 GLY A CA 1
ATOM 732 C C . GLY A 1 96 ? 10.889 5.835 -18.221 1.00 50.09 96 GLY A C 1
ATOM 733 O O . GLY A 1 96 ? 9.709 5.680 -18.539 1.00 50.09 96 GLY A O 1
ATOM 734 N N . ASP A 1 97 ? 11.853 6.026 -19.121 1.00 51.62 97 ASP A N 1
ATOM 735 C CA . ASP A 1 97 ? 11.701 6.024 -20.588 1.00 51.62 97 ASP A CA 1
ATOM 736 C C . ASP A 1 97 ? 11.381 4.613 -21.137 1.00 51.62 97 ASP A C 1
ATOM 738 O O . ASP A 1 97 ? 11.902 4.150 -22.154 1.00 51.62 97 ASP A O 1
ATOM 742 N N . HIS A 1 98 ? 10.552 3.864 -20.411 1.00 52.47 98 HIS A N 1
ATOM 743 C CA . HIS A 1 98 ? 10.129 2.531 -20.774 1.00 52.47 98 HIS A CA 1
ATOM 744 C C . HIS A 1 98 ? 9.044 2.664 -21.828 1.00 52.47 98 HIS A C 1
ATOM 746 O O . HIS A 1 98 ? 7.864 2.890 -21.558 1.00 52.47 98 HIS A O 1
ATOM 752 N N . THR A 1 99 ? 9.468 2.501 -23.072 1.00 49.16 99 THR A N 1
ATOM 753 C CA . THR A 1 99 ? 8.560 2.019 -24.103 1.00 49.16 99 THR A CA 1
ATOM 754 C C . THR A 1 99 ? 7.962 0.697 -23.614 1.00 49.16 99 THR A C 1
ATOM 756 O O . THR A 1 99 ? 8.690 -0.212 -23.210 1.00 49.16 99 THR A O 1
ATOM 759 N N . VAL A 1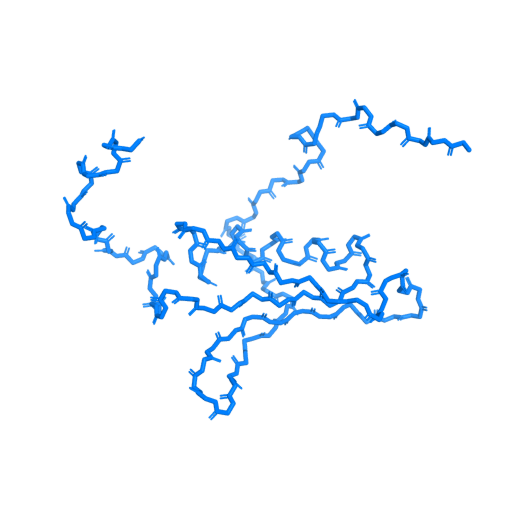 100 ? 6.629 0.594 -23.599 1.00 51.91 100 VAL A N 1
ATOM 760 C CA . VAL A 1 100 ? 5.953 -0.703 -23.443 1.00 51.91 100 VAL A CA 1
ATOM 761 C C . VAL A 1 100 ? 6.567 -1.691 -24.447 1.00 51.91 100 VAL A C 1
ATOM 763 O O . VAL A 1 100 ? 6.944 -1.257 -25.542 1.00 51.91 100 VAL A O 1
ATOM 766 N N . PRO A 1 101 ? 6.703 -2.993 -24.138 1.00 45.09 101 PRO A N 1
ATOM 767 C CA . PRO A 1 101 ? 7.081 -3.972 -25.152 1.00 45.09 101 PRO A CA 1
ATOM 768 C C . PRO A 1 101 ? 6.087 -3.884 -26.327 1.00 45.09 101 PRO A C 1
ATOM 770 O O . PRO A 1 101 ? 4.931 -4.262 -26.180 1.00 45.09 101 PRO A O 1
ATOM 773 N N . GLY A 1 102 ? 6.512 -3.304 -27.459 1.00 48.56 102 GLY A N 1
ATOM 774 C CA . GLY A 1 102 ? 5.644 -2.966 -28.604 1.00 48.56 102 GLY A CA 1
ATOM 775 C C . GLY A 1 102 ? 5.540 -1.470 -28.952 1.00 48.56 102 GLY A C 1
ATOM 776 O O . GLY A 1 102 ? 5.003 -1.124 -29.999 1.00 48.56 102 GLY A O 1
ATOM 777 N N . GLY A 1 103 ? 6.098 -0.571 -28.137 1.00 48.84 103 GLY A N 1
ATOM 778 C CA . GLY A 1 103 ? 6.038 0.878 -28.359 1.00 48.84 103 GLY A CA 1
ATOM 779 C C . GLY A 1 103 ? 4.660 1.490 -28.069 1.00 48.84 103 GLY A C 1
ATOM 780 O O . GLY A 1 103 ? 3.678 0.792 -27.843 1.00 48.84 103 GLY A O 1
ATOM 781 N N . LYS A 1 104 ? 4.574 2.828 -28.065 1.00 51.94 104 LYS A N 1
ATOM 782 C CA . LYS A 1 104 ? 3.348 3.579 -27.704 1.00 51.94 104 LYS A CA 1
ATOM 783 C C . LYS A 1 104 ? 2.120 3.235 -28.564 1.00 51.94 104 LYS A C 1
ATOM 785 O O . LYS A 1 104 ? 1.002 3.512 -28.146 1.00 51.94 104 LYS A O 1
ATOM 790 N N . GLU A 1 105 ? 2.328 2.648 -29.738 1.00 50.72 105 GLU A N 1
ATOM 791 C CA . GLU A 1 105 ? 1.268 2.266 -30.677 1.00 50.72 105 GLU A CA 1
ATOM 792 C C . GLU A 1 105 ? 0.522 0.998 -30.230 1.00 50.72 105 GLU A C 1
ATOM 794 O O . GLU A 1 105 ? -0.675 0.884 -30.467 1.00 50.72 105 GLU A O 1
ATOM 799 N N . ALA A 1 106 ? 1.180 0.099 -29.488 1.00 49.66 106 ALA A N 1
ATOM 800 C CA . ALA A 1 106 ? 0.581 -1.148 -29.007 1.00 49.66 106 ALA A CA 1
ATOM 801 C C . ALA A 1 106 ? -0.395 -0.960 -27.825 1.00 49.66 106 ALA A C 1
ATOM 803 O O . ALA A 1 106 ? -1.037 -1.918 -27.399 1.00 49.66 106 ALA A O 1
ATOM 804 N N . MET A 1 107 ? -0.524 0.258 -27.277 1.00 43.91 107 MET A N 1
ATOM 805 C CA . MET A 1 107 ? -1.422 0.534 -26.144 1.00 43.91 107 MET A CA 1
ATOM 806 C C . MET A 1 107 ? -2.915 0.536 -26.509 1.00 43.91 107 MET A C 1
ATOM 808 O O . MET A 1 107 ? -3.740 0.513 -25.602 1.00 43.91 107 MET A O 1
ATOM 812 N N . TRP A 1 108 ? -3.272 0.568 -27.797 1.00 41.75 108 TRP A N 1
ATOM 813 C CA . TRP A 1 108 ? -4.663 0.729 -28.252 1.00 41.75 108 TRP A CA 1
ATOM 814 C C . TRP A 1 108 ? -5.267 -0.515 -28.920 1.00 41.75 108 TRP A C 1
ATOM 816 O O . TRP A 1 108 ? -6.377 -0.439 -29.438 1.00 41.75 108 TRP A O 1
ATOM 826 N N . GLU A 1 109 ? -4.559 -1.647 -28.935 1.00 37.78 109 GLU A N 1
ATOM 827 C CA . GLU A 1 109 ? -5.001 -2.870 -29.630 1.00 37.78 109 GLU A CA 1
ATOM 828 C C . GLU A 1 109 ? -5.722 -3.897 -28.729 1.00 37.78 109 GLU A C 1
ATOM 830 O O . GLU A 1 109 ? -5.884 -5.051 -29.128 1.00 37.78 109 GLU A O 1
ATOM 835 N N . TRP A 1 110 ? -6.198 -3.488 -27.547 1.00 43.75 110 TRP A N 1
ATOM 836 C CA . TRP A 1 110 ? -7.005 -4.322 -26.644 1.00 43.75 110 TRP A CA 1
ATOM 837 C C . TRP A 1 110 ? -8.377 -3.709 -26.371 1.00 43.75 110 TRP A C 1
ATOM 839 O O . TRP A 1 110 ? -8.428 -2.510 -26.014 1.00 43.75 110 TRP A O 1
#

Sequence (110 aa):
MSTDRTEDCCTSTPPIVIEGYERQGTVKETAAGLKYYEIAPTGDALKYKDLAIIVIYDIYGSESPQTLQQCDRVSAGLGCKVVMPFWFGVEGAYPGDHTVPGGKEAMWEW

Foldseek 3Di:
DDPDPPDDPVVPDDDQDPPPDDFPWDWDADPVGWIKTKDADDDDPQQPAVDEAEDEDDQQFPPDSRVRVVQVCVRVVRRYMYMYIRVVPDPASPPHPDADPVGPVVPPPD

Radius of gyration: 16.37 Å; chains: 1; bounding box: 44×32×49 Å

pLDDT: mean 73.58, std 16.84, range [37.44, 94.12]